Protein AF-A0A929STP9-F1 (afdb_monomer_lite)

Radius of gyration: 15.78 Å; chains: 1; bounding box: 43×30×39 Å

Foldseek 3Di:
DFDVVVVVVVVCCVPVVVDDDDDDDDDDDAPFPLADPQADEDEAKEFEPDQVQCVVPVDCPDRVSGMDGDDPVVSVVVLVVVCVVPVSRYHYDHAYTYPDPACPDPDSVVPVVPDDVVRVHGHD

Structure (mmCIF, N/CA/C/O backbone):
data_AF-A0A929STP9-F1
#
_entry.id   AF-A0A929STP9-F1
#
loop_
_atom_site.group_PDB
_atom_site.id
_atom_site.type_symbol
_atom_site.label_atom_id
_atom_site.label_alt_id
_atom_site.label_comp_id
_atom_site.label_asym_id
_atom_site.label_entity_id
_atom_site.label_seq_id
_atom_site.pdbx_PDB_ins_code
_atom_site.Cartn_x
_atom_site.Cartn_y
_atom_site.Cartn_z
_atom_site.occupancy
_atom_site.B_iso_or_equiv
_atom_site.auth_seq_id
_atom_site.auth_comp_id
_atom_site.auth_asym_id
_atom_site.auth_atom_id
_atom_site.pdbx_PDB_model_num
ATOM 1 N N . MET A 1 1 ? 6.722 -12.649 0.109 1.00 85.19 1 MET A N 1
ATOM 2 C CA . MET A 1 1 ? 5.377 -12.031 0.161 1.00 85.19 1 MET A CA 1
ATOM 3 C C . MET A 1 1 ? 5.529 -10.627 -0.370 1.00 85.19 1 MET A C 1
ATOM 5 O O . MET A 1 1 ? 6.454 -9.962 0.071 1.00 85.19 1 MET A O 1
ATOM 9 N N . GLY A 1 2 ? 4.709 -10.193 -1.318 1.00 92.62 2 GLY A N 1
ATOM 10 C CA . GLY A 1 2 ? 4.937 -8.897 -1.945 1.00 92.62 2 GLY A CA 1
ATOM 11 C C . GLY A 1 2 ? 4.148 -8.732 -3.226 1.00 92.62 2 GLY A C 1
ATOM 12 O O . GLY A 1 2 ? 3.226 -9.504 -3.505 1.00 92.62 2 GLY A O 1
ATOM 13 N N . ILE A 1 3 ? 4.549 -7.723 -3.986 1.00 96.38 3 ILE A N 1
ATOM 14 C CA . ILE A 1 3 ? 3.817 -7.213 -5.139 1.00 96.38 3 ILE A CA 1
ATOM 15 C C . ILE A 1 3 ? 3.554 -8.314 -6.183 1.00 96.38 3 ILE A C 1
ATOM 17 O O . ILE A 1 3 ? 2.389 -8.478 -6.540 1.00 96.38 3 ILE A O 1
ATOM 21 N N . PRO A 1 4 ? 4.530 -9.164 -6.581 1.00 95.06 4 PRO A N 1
ATOM 22 C CA . PRO A 1 4 ? 4.272 -10.192 -7.593 1.00 95.06 4 PRO A CA 1
ATOM 23 C C . PRO A 1 4 ? 3.222 -11.224 -7.169 1.00 95.06 4 PRO A C 1
ATOM 25 O O . PRO A 1 4 ? 2.379 -11.619 -7.966 1.00 95.06 4 PRO A O 1
ATOM 28 N N . SER A 1 5 ? 3.239 -11.638 -5.898 1.00 96.12 5 SER A N 1
ATOM 29 C CA . SER A 1 5 ? 2.271 -12.613 -5.389 1.00 96.12 5 SER A CA 1
ATOM 30 C C . SER A 1 5 ? 0.867 -12.025 -5.308 1.00 96.12 5 SER A C 1
ATOM 32 O O . SER A 1 5 ? -0.077 -12.703 -5.694 1.00 96.12 5 SER A O 1
ATOM 34 N N . MET A 1 6 ? 0.722 -10.783 -4.830 1.00 96.06 6 MET A N 1
ATOM 35 C CA . MET A 1 6 ? -0.582 -10.114 -4.832 1.00 96.06 6 MET A CA 1
ATOM 36 C C . MET A 1 6 ? -1.082 -9.893 -6.263 1.00 96.06 6 MET A C 1
ATOM 38 O O . MET A 1 6 ? -2.270 -10.056 -6.503 1.00 96.06 6 MET A O 1
ATOM 42 N N . GLY A 1 7 ? -0.181 -9.594 -7.204 1.00 95.56 7 GLY A N 1
ATOM 43 C CA . GLY A 1 7 ? -0.491 -9.421 -8.621 1.00 95.56 7 GLY A CA 1
ATOM 44 C C . GLY A 1 7 ? -1.219 -10.611 -9.243 1.00 95.56 7 GLY A C 1
ATOM 45 O O . GLY A 1 7 ? -2.229 -10.406 -9.910 1.00 95.56 7 GLY A O 1
ATOM 46 N N . ILE A 1 8 ? -0.754 -11.836 -8.963 1.00 96.25 8 ILE A N 1
ATOM 47 C CA . ILE A 1 8 ? -1.406 -13.080 -9.416 1.00 96.25 8 ILE A CA 1
ATOM 48 C C . ILE A 1 8 ? -2.848 -13.131 -8.903 1.00 96.25 8 ILE A C 1
ATOM 50 O O . ILE A 1 8 ? -3.785 -13.205 -9.692 1.00 96.25 8 ILE A O 1
ATOM 54 N N . TYR A 1 9 ? -3.032 -13.009 -7.584 1.00 97.12 9 TYR A N 1
ATOM 55 C CA . TYR A 1 9 ? -4.359 -13.117 -6.981 1.00 97.12 9 TYR A CA 1
ATOM 56 C C . TYR A 1 9 ? -5.300 -12.007 -7.440 1.00 97.12 9 TYR A C 1
ATOM 58 O O . TYR A 1 9 ? -6.455 -12.282 -7.728 1.00 97.12 9 TYR A O 1
ATOM 66 N N . SER A 1 10 ? -4.838 -10.755 -7.522 1.00 96.62 10 SER A N 1
ATOM 67 C CA . SER A 1 10 ? -5.698 -9.666 -7.990 1.00 96.62 10 SER A CA 1
ATOM 68 C C . SER A 1 10 ? -6.117 -9.855 -9.440 1.00 96.62 10 SER A C 1
ATOM 70 O O . SER A 1 10 ? -7.259 -9.558 -9.763 1.00 96.62 10 SER A O 1
ATOM 72 N N . TYR A 1 11 ? -5.215 -10.351 -10.294 1.00 95.88 11 TYR A N 1
ATOM 73 C CA . TYR A 1 11 ? -5.540 -10.622 -11.689 1.00 95.88 11 TYR A CA 1
ATOM 74 C C . TYR A 1 11 ? -6.646 -11.672 -11.777 1.00 95.88 11 TYR A C 1
ATOM 76 O O . TYR A 1 11 ? -7.710 -11.374 -12.304 1.00 95.88 11 TYR A O 1
ATOM 84 N N . GLU A 1 12 ? -6.444 -12.836 -11.156 1.00 98.00 12 GLU A N 1
ATOM 85 C CA . GLU A 1 12 ? -7.427 -13.922 -11.183 1.00 98.00 12 GLU A CA 1
ATOM 86 C C . GLU A 1 12 ? -8.766 -13.510 -10.556 1.00 98.00 12 GLU A C 1
ATOM 88 O O . GLU A 1 12 ? -9.817 -13.813 -11.108 1.00 98.00 12 GLU A O 1
ATOM 93 N N . LEU A 1 13 ? -8.757 -12.779 -9.433 1.00 98.50 13 LEU A N 1
ATOM 94 C CA . LEU A 1 13 ? -9.988 -12.295 -8.793 1.00 98.50 13 LEU A CA 1
ATOM 95 C C . LEU A 1 13 ? -10.804 -11.389 -9.724 1.00 98.50 13 LEU A C 1
ATOM 97 O O . LEU A 1 13 ? -12.025 -11.524 -9.771 1.00 98.50 13 LEU A O 1
ATOM 101 N N . TYR A 1 14 ? -10.144 -10.494 -10.463 1.00 97.62 14 TYR A N 1
ATOM 102 C CA . TYR A 1 14 ? -10.827 -9.599 -11.396 1.00 97.62 14 TYR A CA 1
ATOM 103 C C . TYR A 1 14 ? -11.246 -10.288 -12.703 1.00 97.62 14 TYR A C 1
ATOM 105 O O . TYR A 1 14 ? -12.272 -9.905 -13.256 1.00 97.62 14 TYR A O 1
ATOM 113 N N . THR A 1 15 ? -10.479 -11.254 -13.224 1.00 97.00 15 THR A N 1
ATOM 114 C CA . THR A 1 15 ? -10.740 -11.842 -14.554 1.00 97.00 15 THR A CA 1
ATOM 115 C C . THR A 1 15 ? -11.508 -13.158 -14.522 1.00 97.00 15 THR A C 1
ATOM 117 O O . THR A 1 15 ? -12.278 -13.418 -15.441 1.00 97.00 15 THR A O 1
ATOM 120 N N . GLU A 1 16 ? -11.315 -13.981 -13.490 1.00 98.19 16 GLU A N 1
ATOM 121 C CA . GLU A 1 16 ? -11.871 -15.342 -13.421 1.00 98.19 16 GLU A CA 1
ATOM 122 C C . GLU A 1 16 ? -13.034 -15.475 -12.429 1.00 98.19 16 GLU A C 1
ATOM 124 O O . GLU A 1 16 ? -13.810 -16.427 -12.515 1.00 98.19 16 GLU A O 1
ATOM 129 N N . TYR A 1 17 ? -13.145 -14.554 -11.466 1.00 98.00 17 TYR A N 1
ATOM 130 C CA . TYR A 1 17 ? -14.119 -14.640 -10.370 1.00 98.00 17 TYR A CA 1
ATOM 131 C C . TYR A 1 17 ? -15.069 -13.439 -10.279 1.00 98.00 17 TYR A C 1
ATOM 133 O O . TYR A 1 17 ? -15.829 -13.360 -9.314 1.00 98.00 17 TYR A O 1
ATOM 141 N N . ASP A 1 18 ? -15.027 -12.522 -11.252 1.00 96.88 18 ASP A N 1
ATOM 142 C CA . ASP A 1 18 ? -15.901 -11.342 -11.339 1.00 96.88 18 ASP A CA 1
ATOM 143 C C . ASP A 1 18 ? -15.955 -10.513 -10.036 1.00 96.88 18 ASP A C 1
ATOM 145 O O . ASP A 1 18 ? -17.008 -10.037 -9.610 1.00 96.88 18 ASP A O 1
ATOM 149 N N . VAL A 1 19 ? -14.817 -10.358 -9.350 1.00 98.12 19 VAL A N 1
ATOM 150 C CA . VAL A 1 19 ? -14.741 -9.529 -8.139 1.00 98.12 19 VAL A CA 1
ATOM 151 C C . VAL A 1 19 ? -14.743 -8.050 -8.510 1.00 98.12 19 VAL A C 1
ATOM 153 O O . VAL A 1 19 ? -13.871 -7.596 -9.237 1.00 98.12 19 VAL A O 1
ATOM 156 N N . ASP A 1 20 ? -15.644 -7.261 -7.923 1.00 97.00 20 ASP A N 1
ATOM 157 C CA . ASP A 1 20 ? -15.693 -5.812 -8.175 1.00 97.00 20 ASP A CA 1
ATOM 158 C C . ASP A 1 20 ? -14.703 -5.000 -7.320 1.00 97.00 20 ASP A C 1
ATOM 160 O O . ASP A 1 20 ? -14.168 -3.979 -7.754 1.00 97.00 20 ASP A O 1
ATOM 164 N N . ILE A 1 21 ? -14.491 -5.408 -6.063 1.00 97.62 21 ILE A N 1
ATOM 165 C CA . ILE A 1 21 ? -13.746 -4.626 -5.067 1.00 97.62 21 ILE A CA 1
ATOM 166 C C . ILE A 1 21 ? -12.799 -5.534 -4.282 1.00 97.62 21 ILE A C 1
ATOM 168 O O . ILE A 1 21 ? -13.225 -6.478 -3.619 1.00 97.62 21 ILE A O 1
ATOM 172 N N . ILE A 1 22 ? -11.510 -5.181 -4.271 1.00 97.69 22 ILE A N 1
ATOM 173 C CA . ILE A 1 22 ? -10.490 -5.821 -3.432 1.00 97.69 22 ILE A CA 1
ATOM 174 C C . ILE A 1 22 ? -10.047 -4.856 -2.329 1.00 97.69 22 ILE A C 1
ATOM 176 O O . ILE A 1 22 ? -9.543 -3.767 -2.602 1.00 97.69 22 ILE A O 1
ATOM 180 N N . ILE A 1 23 ? -10.172 -5.284 -1.069 1.00 97.44 23 ILE A N 1
ATOM 181 C CA . ILE A 1 23 ? -9.670 -4.552 0.103 1.00 97.44 23 ILE A CA 1
ATOM 182 C C . ILE A 1 23 ? -8.539 -5.358 0.745 1.00 97.44 23 ILE A C 1
ATOM 184 O O . ILE A 1 23 ? -8.744 -6.466 1.241 1.00 97.44 23 ILE A O 1
ATOM 188 N N . ARG A 1 24 ? -7.330 -4.786 0.781 1.00 96.62 24 ARG A N 1
ATOM 189 C CA . ARG A 1 24 ? -6.192 -5.383 1.488 1.00 96.62 24 ARG A CA 1
ATOM 190 C C . ARG A 1 24 ? -6.266 -5.059 2.980 1.00 96.62 24 ARG A C 1
ATOM 192 O O . ARG A 1 24 ? -6.034 -3.923 3.378 1.00 96.62 24 ARG A O 1
ATOM 199 N N . ILE A 1 25 ? -6.468 -6.085 3.803 1.00 96.56 25 ILE A N 1
ATOM 200 C CA . ILE A 1 25 ? -6.279 -6.010 5.256 1.00 96.56 25 ILE A CA 1
ATOM 201 C C . ILE A 1 25 ? -4.942 -6.663 5.603 1.00 96.56 25 ILE A C 1
ATOM 203 O O . ILE A 1 25 ? -4.716 -7.836 5.313 1.00 96.56 25 ILE A O 1
ATOM 207 N N . GLY A 1 26 ? -4.031 -5.901 6.200 1.00 95.38 26 GLY A N 1
ATOM 208 C CA . GLY A 1 26 ? -2.699 -6.392 6.536 1.00 95.38 26 GLY A CA 1
ATOM 209 C C . GLY A 1 26 ? -2.045 -5.605 7.661 1.00 95.38 26 GLY A C 1
ATOM 210 O O . GLY A 1 26 ? -2.575 -4.606 8.137 1.00 95.38 26 GLY A O 1
ATOM 211 N N . SER A 1 27 ? -0.877 -6.077 8.083 1.00 94.56 27 SER A N 1
ATOM 212 C CA . SER A 1 27 ? -0.007 -5.382 9.030 1.00 94.56 27 SER A CA 1
ATOM 213 C C . SER A 1 27 ? 1.056 -4.562 8.303 1.00 94.56 27 SER A C 1
ATOM 215 O O . SER A 1 27 ? 1.475 -4.921 7.200 1.00 94.56 27 SER A O 1
ATOM 217 N N . MET A 1 28 ? 1.560 -3.526 8.966 1.00 92.31 28 MET A N 1
ATOM 218 C CA . MET A 1 28 ? 2.723 -2.760 8.523 1.00 92.31 28 MET A CA 1
ATOM 219 C C . MET A 1 28 ? 3.600 -2.361 9.712 1.00 92.31 28 MET A C 1
ATOM 221 O O . MET A 1 28 ? 3.116 -2.280 10.843 1.00 92.31 28 MET A O 1
ATOM 225 N N . GLY A 1 29 ? 4.882 -2.125 9.439 1.00 89.31 29 GLY A N 1
ATOM 226 C CA . GLY A 1 29 ? 5.801 -1.471 10.367 1.00 89.31 29 GLY A CA 1
ATOM 227 C C . GLY A 1 29 ? 5.768 0.045 10.186 1.00 89.31 29 GLY A C 1
ATOM 228 O O . GLY A 1 29 ? 5.495 0.528 9.088 1.00 89.31 29 GLY A O 1
ATOM 229 N N . SER A 1 30 ? 6.017 0.780 11.266 1.00 88.56 30 SER A N 1
ATOM 230 C CA . SER A 1 30 ? 6.197 2.229 11.233 1.00 88.56 30 SER A CA 1
ATOM 231 C C . SER A 1 30 ? 7.208 2.661 12.290 1.00 88.56 30 SER A C 1
ATOM 233 O O . SER A 1 30 ? 7.140 2.210 13.433 1.00 88.56 30 SER A O 1
ATOM 235 N N . ASN A 1 31 ? 8.103 3.563 11.900 1.00 85.06 31 ASN A N 1
ATOM 236 C CA . ASN A 1 31 ? 8.971 4.357 12.767 1.00 85.06 31 ASN A CA 1
ATOM 237 C C . ASN A 1 31 ? 8.425 5.786 12.967 1.00 85.06 31 ASN A C 1
ATOM 239 O O . ASN A 1 31 ? 9.107 6.628 13.546 1.00 85.06 31 ASN A O 1
ATOM 243 N N . ASP A 1 32 ? 7.222 6.080 12.466 1.00 88.88 32 ASP A N 1
ATOM 244 C CA . ASP A 1 32 ? 6.538 7.353 12.681 1.00 88.88 32 ASP A CA 1
ATOM 245 C C . ASP A 1 32 ? 5.964 7.436 14.104 1.00 88.88 32 ASP A C 1
ATOM 247 O O . ASP A 1 32 ? 5.110 6.635 14.489 1.00 88.88 32 ASP A O 1
ATOM 251 N N . GLU A 1 33 ? 6.414 8.425 14.879 1.00 90.81 33 GLU A N 1
ATOM 252 C CA . GLU A 1 33 ? 6.017 8.625 16.281 1.00 90.81 33 GLU A CA 1
ATOM 253 C C . GLU A 1 33 ? 4.526 8.961 16.458 1.00 90.81 33 GLU A C 1
ATOM 255 O O . GLU A 1 33 ? 3.982 8.829 17.559 1.00 90.81 33 GLU A O 1
ATOM 260 N N . SER A 1 34 ? 3.838 9.386 15.392 1.00 90.12 34 SER A N 1
ATOM 261 C CA . SER A 1 34 ? 2.396 9.640 15.424 1.00 90.12 34 SER A CA 1
ATOM 262 C C . SER A 1 34 ? 1.556 8.358 15.418 1.00 90.12 34 SER A C 1
ATOM 264 O O . SER A 1 34 ? 0.370 8.412 15.764 1.00 90.12 34 SER A O 1
ATOM 266 N N . LEU A 1 35 ? 2.158 7.212 15.072 1.00 93.62 35 LEU A N 1
ATOM 267 C CA . LEU A 1 35 ? 1.504 5.907 15.027 1.00 93.62 35 LEU A CA 1
ATOM 268 C C . LEU A 1 35 ? 1.824 5.067 16.263 1.00 93.62 35 LEU A C 1
ATOM 270 O O . LEU A 1 35 ? 2.962 4.965 16.718 1.00 93.62 35 LEU A O 1
ATOM 274 N N . ARG A 1 36 ? 0.796 4.411 16.803 1.00 94.00 36 ARG A N 1
ATOM 275 C CA . ARG A 1 36 ? 0.903 3.501 17.946 1.00 94.00 36 ARG A CA 1
ATOM 276 C C . ARG A 1 36 ? 0.599 2.070 17.530 1.00 94.00 36 ARG A C 1
ATOM 278 O O . ARG A 1 36 ? -0.097 1.799 16.553 1.00 94.00 36 ARG A O 1
ATOM 285 N N . LEU A 1 37 ? 1.092 1.117 18.319 1.00 93.69 37 LEU A N 1
ATOM 286 C CA . LEU A 1 37 ? 0.782 -0.293 18.107 1.00 93.69 37 LEU A CA 1
ATOM 287 C C . LEU A 1 37 ? -0.742 -0.510 18.135 1.00 93.69 37 LEU A C 1
ATOM 289 O O . LEU A 1 37 ? -1.409 -0.125 19.096 1.00 93.69 37 LEU A O 1
ATOM 293 N N . ARG A 1 38 ? -1.262 -1.207 17.116 1.00 93.00 38 ARG A N 1
ATOM 294 C CA . ARG A 1 38 ? -2.700 -1.460 16.882 1.00 93.00 38 ARG A CA 1
ATOM 295 C C . ARG A 1 38 ? -3.517 -0.238 16.446 1.00 93.00 38 ARG A C 1
ATOM 297 O O . ARG A 1 38 ? -4.749 -0.314 16.506 1.00 93.00 38 ARG A O 1
ATOM 304 N N . ASP A 1 39 ? -2.871 0.843 16.021 1.00 95.00 39 ASP A N 1
ATOM 305 C CA . ASP A 1 39 ? -3.543 1.831 15.182 1.00 95.00 39 ASP A CA 1
ATOM 306 C C . ASP A 1 39 ? -3.898 1.203 13.830 1.00 95.00 39 ASP A C 1
ATOM 308 O O . ASP A 1 39 ? -3.256 0.257 13.363 1.00 95.00 39 ASP A O 1
ATOM 312 N N . ILE A 1 4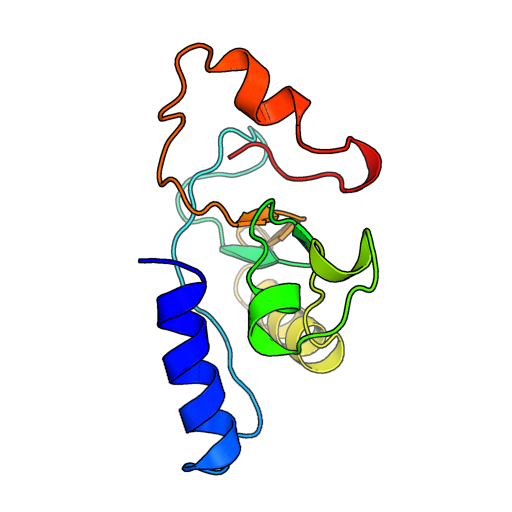0 ? -4.962 1.719 13.226 1.00 95.19 40 ILE A N 1
ATOM 313 C CA . ILE A 1 40 ? -5.432 1.327 11.904 1.00 95.19 40 ILE A CA 1
ATOM 314 C C . ILE A 1 40 ? -5.071 2.466 10.965 1.00 95.19 40 ILE A C 1
ATOM 316 O O . ILE A 1 40 ? -5.592 3.574 11.095 1.00 95.19 40 ILE A O 1
ATOM 320 N N . LEU A 1 41 ? -4.176 2.188 10.022 1.00 95.44 41 LEU A N 1
ATOM 321 C CA . LEU A 1 41 ? -3.824 3.137 8.981 1.00 95.44 41 LEU A CA 1
ATOM 322 C C . LEU A 1 41 ? -4.658 2.858 7.731 1.00 95.44 41 LEU A C 1
ATOM 324 O O . LEU A 1 41 ? -4.522 1.806 7.108 1.00 95.44 41 LEU A O 1
ATOM 328 N N . LEU A 1 42 ? -5.489 3.823 7.352 1.00 96.06 42 LEU A N 1
ATOM 329 C CA . LEU A 1 42 ? -6.091 3.880 6.032 1.00 96.06 42 LEU A CA 1
ATOM 330 C C . LEU A 1 42 ? -5.107 4.565 5.079 1.00 96.06 42 LEU A C 1
ATOM 332 O O . LEU A 1 42 ? -4.737 5.723 5.266 1.00 96.06 42 LEU A O 1
ATOM 336 N N . VAL A 1 43 ? -4.658 3.826 4.074 1.00 95.62 43 VAL A N 1
ATOM 337 C CA . VAL A 1 43 ? -3.649 4.303 3.128 1.00 95.62 43 VAL A CA 1
ATOM 338 C C . VAL A 1 43 ? -4.298 5.195 2.075 1.00 95.62 43 VAL A C 1
ATOM 340 O O . VAL A 1 43 ? -5.297 4.792 1.486 1.00 95.62 43 VAL A O 1
ATOM 343 N N . ASP A 1 44 ? -3.717 6.368 1.816 1.00 94.00 44 ASP A N 1
ATOM 344 C CA . ASP A 1 44 ? -4.207 7.315 0.796 1.00 94.00 44 ASP A CA 1
ATOM 345 C C . ASP A 1 44 ? -3.380 7.273 -0.499 1.00 94.00 44 ASP A C 1
ATOM 347 O O . ASP A 1 44 ? -3.885 7.489 -1.597 1.00 94.00 44 ASP A O 1
ATOM 351 N N . THR A 1 45 ? -2.090 6.952 -0.405 1.00 94.38 45 THR A N 1
ATOM 352 C CA . THR A 1 45 ? -1.208 6.751 -1.562 1.00 94.38 45 THR A CA 1
ATOM 353 C C . THR A 1 45 ? -0.123 5.739 -1.220 1.00 94.38 45 THR A C 1
ATOM 355 O O . THR A 1 45 ? 0.361 5.682 -0.084 1.00 94.38 45 THR A O 1
ATOM 358 N N . VAL A 1 46 ? 0.275 4.943 -2.210 1.00 94.50 46 VAL A N 1
ATOM 359 C CA . VAL A 1 46 ? 1.389 4.001 -2.097 1.00 94.50 46 VAL A CA 1
ATOM 360 C C . VAL A 1 46 ? 2.476 4.362 -3.095 1.00 94.50 46 VAL A C 1
ATOM 362 O O . VAL A 1 46 ? 2.193 4.495 -4.280 1.00 94.50 46 VAL A O 1
ATOM 365 N N . TYR A 1 47 ? 3.718 4.446 -2.624 1.00 93.06 47 TYR A N 1
ATOM 366 C CA . TYR A 1 47 ? 4.914 4.493 -3.467 1.00 93.06 47 TYR A CA 1
ATOM 367 C C . TYR A 1 47 ? 5.604 3.124 -3.515 1.00 93.06 47 TYR A C 1
ATOM 369 O O . TYR A 1 47 ? 5.592 2.373 -2.540 1.00 93.06 47 TYR A O 1
ATOM 377 N N . THR A 1 48 ? 6.255 2.783 -4.619 1.00 92.50 48 THR A N 1
ATOM 378 C CA . THR A 1 48 ? 7.133 1.614 -4.697 1.00 92.50 48 THR A CA 1
ATOM 379 C C . THR A 1 48 ? 8.327 1.887 -5.598 1.00 92.50 48 THR A C 1
ATOM 381 O O . THR A 1 48 ? 8.233 2.655 -6.542 1.00 92.50 48 THR A O 1
ATOM 384 N N . GLU A 1 49 ? 9.452 1.226 -5.336 1.00 90.25 49 GLU A N 1
ATOM 385 C CA . GLU A 1 49 ? 10.590 1.175 -6.267 1.00 90.25 49 GLU A CA 1
ATOM 386 C C . GLU A 1 49 ? 10.464 -0.004 -7.256 1.00 90.25 49 GLU A C 1
ATOM 388 O O . GLU A 1 49 ? 11.313 -0.201 -8.126 1.00 90.25 49 GLU A O 1
ATOM 393 N N . SER A 1 50 ? 9.422 -0.830 -7.108 1.00 93.69 50 SER A N 1
ATOM 394 C CA . SER A 1 50 ? 9.201 -2.001 -7.950 1.00 93.69 50 SER A CA 1
ATOM 395 C C . SER A 1 50 ? 8.834 -1.603 -9.374 1.00 93.69 50 SER A C 1
ATOM 397 O O . SER A 1 50 ? 7.995 -0.738 -9.608 1.00 93.69 50 SER A O 1
ATOM 399 N N . ARG A 1 51 ? 9.395 -2.323 -10.348 1.00 94.94 51 ARG A N 1
ATOM 400 C CA . ARG A 1 51 ? 9.005 -2.223 -11.763 1.00 94.94 51 ARG A CA 1
ATOM 401 C C . ARG A 1 51 ? 7.772 -3.057 -12.108 1.00 94.94 51 ARG A C 1
ATOM 403 O O . ARG A 1 51 ? 7.489 -3.267 -13.282 1.00 94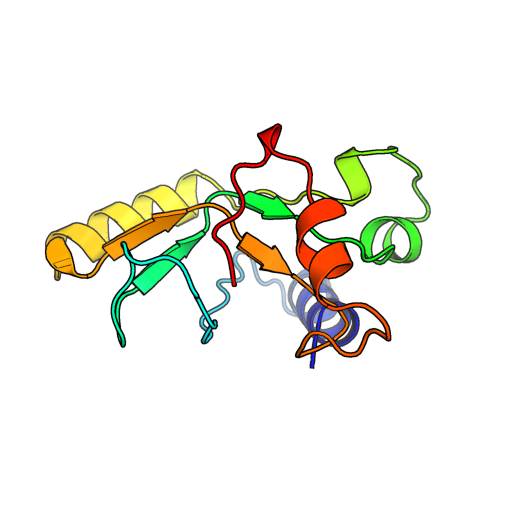.94 51 ARG A O 1
ATOM 410 N N . PHE A 1 52 ? 7.043 -3.544 -11.105 1.00 95.56 52 PHE A N 1
ATOM 411 C CA . PHE A 1 52 ? 5.901 -4.427 -11.307 1.00 95.56 52 PHE A CA 1
ATOM 412 C C . PHE A 1 52 ? 4.859 -3.859 -12.277 1.00 95.56 52 PHE A C 1
ATOM 414 O O . PHE A 1 52 ? 4.458 -4.578 -13.182 1.00 95.56 52 PHE A O 1
ATOM 421 N N . ALA A 1 53 ? 4.470 -2.584 -12.144 1.00 94.75 53 ALA A N 1
ATOM 422 C CA . ALA A 1 53 ? 3.474 -1.978 -13.031 1.00 94.75 53 ALA A CA 1
ATOM 423 C C . ALA A 1 53 ? 3.914 -2.028 -14.503 1.00 94.75 53 ALA A C 1
ATOM 425 O O . ALA A 1 53 ? 3.162 -2.505 -15.344 1.00 94.75 53 ALA A O 1
ATOM 426 N N . LEU A 1 54 ? 5.159 -1.624 -14.790 1.00 96.31 54 LEU A N 1
ATOM 427 C CA . LEU A 1 54 ? 5.748 -1.713 -16.132 1.00 96.31 54 LEU A CA 1
ATOM 428 C C . LEU A 1 54 ? 5.790 -3.162 -16.634 1.00 96.31 54 LEU A C 1
ATOM 430 O O . LEU A 1 54 ? 5.430 -3.432 -17.773 1.00 96.31 54 LEU A O 1
ATOM 434 N N . ASN A 1 55 ? 6.221 -4.100 -15.790 1.00 95.25 55 ASN A N 1
ATOM 435 C CA . ASN A 1 55 ? 6.328 -5.508 -16.171 1.00 95.25 55 ASN A CA 1
ATOM 436 C C . ASN A 1 55 ? 4.958 -6.148 -16.444 1.00 95.25 55 ASN A C 1
ATOM 438 O O . ASN A 1 55 ? 4.867 -7.036 -17.285 1.00 95.25 55 ASN A O 1
ATOM 442 N N . LEU A 1 56 ? 3.916 -5.727 -15.720 1.00 93.25 56 LEU A N 1
ATOM 443 C CA . LEU A 1 56 ? 2.560 -6.248 -15.861 1.00 93.25 56 LEU A CA 1
ATOM 444 C C . LEU A 1 56 ? 1.863 -5.694 -17.108 1.00 93.25 56 LEU A C 1
ATOM 446 O O . LEU A 1 56 ? 1.209 -6.451 -17.818 1.00 93.25 56 LEU A O 1
ATOM 450 N N . THR A 1 57 ? 1.973 -4.386 -17.362 1.00 93.12 57 THR A N 1
ATOM 451 C CA . THR A 1 57 ? 1.229 -3.721 -18.447 1.00 93.12 57 THR A CA 1
ATOM 452 C C . THR A 1 57 ? 2.024 -3.599 -19.744 1.00 93.12 57 THR A C 1
ATOM 454 O O . THR A 1 57 ? 1.433 -3.433 -20.805 1.00 93.12 57 THR A O 1
ATOM 457 N N . GLY A 1 58 ? 3.358 -3.650 -19.678 1.00 96.19 58 GLY A N 1
ATOM 458 C CA . GLY A 1 58 ? 4.243 -3.318 -20.796 1.00 96.19 58 GLY A CA 1
ATOM 459 C C . GLY A 1 58 ? 4.314 -1.817 -21.112 1.00 96.19 58 GLY A C 1
ATOM 460 O O . GLY A 1 58 ? 4.938 -1.438 -22.100 1.00 96.19 58 GLY A O 1
ATOM 461 N N . GLU A 1 59 ? 3.695 -0.960 -20.293 1.00 96.38 59 GLU A N 1
ATOM 462 C CA . GLU A 1 59 ? 3.591 0.482 -20.533 1.00 96.38 59 GLU A CA 1
ATOM 463 C C . GLU A 1 59 ? 4.557 1.267 -19.637 1.00 96.38 59 GLU A C 1
ATOM 465 O O . GLU A 1 59 ? 4.440 1.248 -18.406 1.00 96.38 59 GLU A O 1
ATOM 470 N N . ASP A 1 60 ? 5.489 1.996 -20.256 1.00 95.62 60 ASP A N 1
ATOM 471 C CA . ASP A 1 60 ? 6.351 2.960 -19.567 1.00 95.62 60 ASP A CA 1
ATOM 472 C C . ASP A 1 60 ? 5.652 4.324 -19.485 1.00 95.62 60 ASP A C 1
ATOM 474 O O . ASP A 1 60 ? 5.553 5.058 -20.469 1.00 95.62 60 ASP A O 1
ATOM 478 N N . LYS A 1 61 ? 5.139 4.638 -18.296 1.00 94.62 61 LYS A N 1
ATOM 479 C CA . LYS A 1 61 ? 4.503 5.909 -17.918 1.00 94.62 61 LYS A CA 1
ATOM 480 C C . LYS A 1 61 ? 5.412 6.736 -17.002 1.00 94.62 61 LYS A C 1
ATOM 482 O O . LYS A 1 61 ? 4.950 7.653 -16.323 1.00 94.62 61 LYS A O 1
ATOM 487 N N . GLY A 1 62 ? 6.709 6.424 -16.953 1.00 93.31 62 GLY A N 1
ATOM 488 C CA . GLY A 1 62 ? 7.668 7.124 -16.108 1.00 93.31 62 GLY A CA 1
ATOM 489 C C . GLY A 1 62 ? 7.318 7.023 -14.623 1.00 93.31 62 GLY A C 1
ATOM 490 O O . GLY A 1 62 ? 7.229 5.933 -14.058 1.00 93.31 62 GLY A O 1
ATOM 491 N N . GLU A 1 63 ? 7.154 8.169 -13.962 1.00 89.44 63 GLU A N 1
ATOM 492 C CA . GLU A 1 63 ? 6.933 8.223 -12.512 1.00 89.44 63 GLU A CA 1
ATOM 493 C C . GLU A 1 63 ? 5.597 7.614 -12.072 1.00 89.44 63 GLU A C 1
ATOM 495 O O . GLU A 1 63 ? 5.495 7.097 -10.958 1.00 89.44 63 GLU A O 1
ATOM 500 N N . GLU A 1 64 ? 4.600 7.602 -12.958 1.00 91.06 64 GLU A N 1
ATOM 501 C CA . GLU A 1 64 ? 3.280 7.032 -12.678 1.00 91.06 64 GLU A CA 1
ATOM 502 C C . GLU A 1 64 ? 3.338 5.520 -12.413 1.00 91.06 64 GLU A C 1
ATOM 504 O O . GLU A 1 64 ? 2.513 4.997 -11.671 1.00 91.06 64 GLU A O 1
ATOM 509 N N . ASN A 1 65 ? 4.339 4.801 -12.939 1.00 94.12 65 ASN A N 1
ATOM 510 C CA . ASN A 1 65 ? 4.507 3.369 -12.662 1.00 94.12 65 ASN A CA 1
ATOM 511 C C . ASN A 1 65 ? 4.883 3.067 -11.202 1.00 94.12 65 ASN A C 1
ATOM 513 O O . ASN A 1 65 ? 4.792 1.911 -10.784 1.00 94.12 65 ASN A O 1
ATOM 517 N N . PHE A 1 66 ? 5.333 4.065 -10.441 1.00 93.12 66 PHE A N 1
ATOM 518 C CA . PHE A 1 66 ? 5.846 3.893 -9.080 1.00 93.12 66 PHE A CA 1
ATOM 519 C C . PHE A 1 66 ? 4.854 4.330 -8.002 1.00 93.12 66 PHE A C 1
ATOM 521 O O . PHE A 1 66 ? 5.165 4.232 -6.813 1.00 93.12 66 PHE A O 1
ATOM 528 N N . VAL A 1 67 ? 3.670 4.809 -8.393 1.00 93.19 67 VAL A N 1
ATOM 529 C CA . VAL A 1 67 ? 2.665 5.327 -7.465 1.00 93.19 67 VAL A CA 1
ATOM 530 C C . VAL A 1 67 ? 1.296 4.744 -7.768 1.00 93.19 67 VAL A C 1
ATOM 532 O O . VAL A 1 67 ? 0.873 4.663 -8.916 1.00 93.19 67 VAL A O 1
ATOM 535 N N . ALA A 1 68 ? 0.588 4.346 -6.716 1.00 94.19 68 ALA A N 1
ATOM 536 C CA . ALA A 1 68 ? -0.769 3.833 -6.806 1.00 94.19 68 ALA A CA 1
ATOM 537 C C . ALA A 1 68 ? -1.694 4.545 -5.815 1.00 94.19 68 ALA A C 1
ATOM 539 O O . ALA A 1 68 ? -1.309 4.850 -4.682 1.00 94.19 68 ALA A O 1
ATOM 540 N N . TYR A 1 69 ? -2.939 4.751 -6.245 1.00 95.31 69 TYR A N 1
ATOM 541 C CA . TYR A 1 69 ? -3.994 5.388 -5.463 1.00 95.31 69 TYR A CA 1
ATOM 542 C C . TYR A 1 69 ? -5.161 4.417 -5.261 1.00 95.31 69 TYR A C 1
ATOM 544 O O . TYR A 1 69 ? -5.546 3.725 -6.208 1.00 95.31 69 TYR A O 1
ATOM 552 N N . PRO A 1 70 ? -5.748 4.354 -4.057 1.00 96.50 70 PRO A N 1
ATOM 553 C CA . PRO A 1 70 ? -6.949 3.572 -3.820 1.00 96.50 70 PRO A CA 1
ATOM 554 C C . PRO A 1 70 ? -8.191 4.279 -4.387 1.00 96.50 70 PRO A C 1
ATOM 556 O O . PRO A 1 70 ? -8.192 5.482 -4.660 1.00 96.50 70 PRO A O 1
ATOM 559 N N . SER A 1 71 ? -9.292 3.537 -4.513 1.00 97.00 71 SER A N 1
ATOM 560 C CA . SER A 1 71 ? -10.586 4.121 -4.873 1.00 97.00 71 SER A CA 1
ATOM 561 C C . SER A 1 71 ? -11.105 5.038 -3.760 1.00 97.00 71 SER A C 1
ATOM 563 O O . SER A 1 71 ? -11.357 4.577 -2.646 1.00 97.00 71 SER A O 1
ATOM 565 N N . LYS A 1 72 ? -11.313 6.325 -4.074 1.00 95.81 72 LYS A N 1
ATOM 566 C CA . LYS A 1 72 ? -11.776 7.342 -3.109 1.00 95.81 72 LYS A CA 1
ATOM 567 C C . LYS A 1 72 ? -13.168 7.064 -2.544 1.00 95.81 72 LYS A C 1
ATOM 569 O O . LYS A 1 72 ? -13.437 7.435 -1.406 1.00 95.81 72 LYS A O 1
ATOM 574 N N . SER A 1 73 ? -14.053 6.444 -3.326 1.00 96.81 73 SER A N 1
ATOM 575 C CA . SER A 1 73 ? -15.392 6.075 -2.852 1.00 96.81 73 SER A CA 1
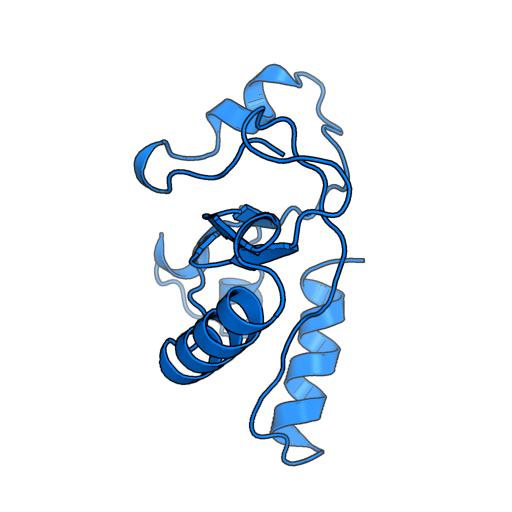ATOM 576 C C . SER A 1 73 ? -15.297 5.011 -1.760 1.00 96.81 73 SER A C 1
ATOM 578 O O . SER A 1 73 ? -15.802 5.211 -0.660 1.00 96.81 73 SER A O 1
ATOM 580 N N . VAL A 1 74 ? -14.542 3.941 -2.021 1.00 97.00 74 VAL A N 1
ATOM 581 C CA . VAL A 1 74 ? -14.333 2.842 -1.068 1.00 97.00 74 VAL A CA 1
ATOM 582 C C . VAL A 1 74 ? -13.597 3.324 0.185 1.00 97.00 74 VAL A C 1
ATOM 584 O O . VAL A 1 74 ? -14.012 3.021 1.303 1.00 97.00 74 VAL A O 1
ATOM 587 N N . THR A 1 75 ? -12.519 4.102 0.041 1.00 96.00 75 THR A N 1
ATOM 588 C CA . THR A 1 75 ? -11.782 4.608 1.211 1.00 96.00 75 THR A CA 1
ATOM 589 C C . THR A 1 75 ? -12.589 5.619 2.018 1.00 96.00 75 THR A C 1
ATOM 591 O O . THR A 1 75 ? -12.488 5.614 3.243 1.00 96.00 75 THR A O 1
ATOM 594 N N . GLY A 1 76 ? -13.429 6.433 1.373 1.00 95.44 76 GLY A N 1
ATOM 595 C CA . GLY A 1 76 ? -14.347 7.347 2.052 1.00 95.44 76 GLY A CA 1
ATOM 596 C C . GLY A 1 76 ? -15.339 6.616 2.959 1.00 95.44 76 GLY A C 1
ATOM 597 O O . GLY A 1 76 ? -15.503 6.995 4.120 1.00 95.44 76 GLY A O 1
ATOM 598 N N . GLU A 1 77 ? -15.937 5.528 2.470 1.00 96.44 77 GLU A N 1
ATOM 599 C CA . GLU A 1 77 ? -16.839 4.685 3.266 1.00 96.44 77 GLU A CA 1
ATOM 600 C C . GLU A 1 77 ? -16.111 4.022 4.443 1.00 96.44 77 GLU A C 1
ATOM 602 O O . GLU A 1 77 ? -16.582 4.089 5.582 1.00 96.44 77 GLU A O 1
ATOM 607 N N . ILE A 1 78 ? -14.928 3.440 4.205 1.00 96.12 78 ILE A N 1
ATOM 608 C CA . ILE A 1 78 ? -14.114 2.817 5.262 1.00 96.12 78 ILE A CA 1
ATOM 609 C C . ILE A 1 78 ? -13.739 3.842 6.334 1.00 96.12 78 ILE A C 1
ATOM 611 O O . ILE A 1 78 ? -13.825 3.543 7.526 1.00 96.12 78 ILE A O 1
ATOM 615 N N . LEU A 1 79 ? -13.338 5.050 5.929 1.00 94.44 79 LEU A N 1
ATOM 616 C CA . LEU A 1 79 ? -12.985 6.118 6.856 1.00 94.44 79 LEU A CA 1
ATOM 617 C C . LEU A 1 79 ? -14.185 6.512 7.717 1.00 94.44 79 LEU A C 1
ATOM 619 O O . LEU A 1 79 ? -14.062 6.572 8.938 1.00 94.44 79 LEU A O 1
ATOM 623 N N . GLN A 1 80 ? -15.349 6.736 7.102 1.00 95.00 80 GLN A N 1
ATOM 624 C CA . GLN A 1 80 ? -16.564 7.109 7.824 1.00 95.00 80 GLN A CA 1
ATOM 625 C C . GLN A 1 80 ? -16.930 6.064 8.886 1.00 95.00 80 GLN A C 1
ATOM 627 O O . GLN A 1 80 ? -17.168 6.416 10.043 1.00 95.00 80 GLN A O 1
ATOM 632 N N . GLN A 1 81 ? -16.936 4.781 8.511 1.00 95.00 81 GLN A N 1
ATOM 633 C CA . GLN A 1 81 ? -17.245 3.690 9.439 1.00 95.00 81 GLN A CA 1
ATOM 634 C C . GLN A 1 81 ? -16.173 3.556 10.528 1.00 95.00 81 GLN A C 1
ATOM 636 O O . GLN A 1 81 ? -16.489 3.422 11.711 1.00 95.00 81 GLN A O 1
ATOM 641 N N . GLY A 1 82 ? -14.898 3.654 10.152 1.00 93.25 82 GLY A N 1
ATOM 642 C CA . GLY A 1 82 ? -13.772 3.550 11.073 1.00 93.25 82 GLY A CA 1
ATOM 643 C C . GLY A 1 82 ? -13.766 4.632 12.149 1.00 93.25 82 GLY A C 1
ATOM 644 O O . GLY A 1 82 ? -13.590 4.330 13.334 1.00 93.25 82 GLY A O 1
ATOM 645 N N . LEU A 1 83 ? -14.023 5.883 11.760 1.00 93.75 83 LEU A N 1
ATOM 646 C CA . LEU A 1 83 ? -14.115 7.007 12.692 1.00 93.75 83 LEU A CA 1
ATOM 647 C C . LEU A 1 83 ? -15.314 6.862 13.638 1.00 93.75 83 LEU A C 1
ATOM 649 O O . LEU A 1 83 ? -15.167 7.094 14.838 1.00 93.75 83 LEU A O 1
ATOM 653 N N . ALA A 1 84 ? -16.466 6.411 13.127 1.00 94.69 84 ALA A N 1
ATOM 654 C CA . ALA A 1 84 ? -17.653 6.155 13.945 1.00 94.69 84 ALA A CA 1
ATOM 655 C C . ALA A 1 84 ? -17.425 5.045 14.989 1.00 94.69 84 ALA A C 1
ATOM 657 O O . ALA A 1 84 ? -17.966 5.112 16.092 1.00 94.69 84 ALA A O 1
ATOM 658 N N . MET A 1 85 ? -16.607 4.037 14.666 1.00 92.44 85 MET A N 1
ATOM 659 C CA . MET A 1 85 ? -16.267 2.951 15.589 1.00 92.44 85 MET A CA 1
ATOM 660 C C . MET A 1 85 ? -15.211 3.359 16.621 1.00 92.44 85 MET A C 1
ATOM 662 O O . MET A 1 85 ? -15.353 3.056 17.808 1.00 92.44 85 MET A O 1
ATOM 666 N N . ASN A 1 86 ? -14.106 3.969 16.177 1.00 90.12 86 ASN A N 1
ATOM 667 C CA . ASN A 1 86 ? -13.009 4.384 17.050 1.00 90.12 86 ASN A CA 1
ATOM 668 C C . ASN A 1 86 ? -12.085 5.409 16.374 1.00 90.12 86 ASN A C 1
ATOM 670 O O . ASN A 1 86 ? -10.970 5.086 15.951 1.00 90.12 86 ASN A O 1
ATOM 674 N N . GLU A 1 87 ? -12.526 6.665 16.353 1.00 90.88 87 GLU A N 1
ATOM 675 C CA . GLU A 1 87 ? -11.792 7.814 15.809 1.00 90.88 87 GLU A CA 1
ATOM 676 C C . GLU A 1 87 ? -10.314 7.867 16.223 1.00 90.88 87 GLU A C 1
ATOM 678 O O . GLU A 1 87 ? -9.438 8.138 15.406 1.00 90.88 87 GLU A O 1
ATOM 683 N N . LYS A 1 88 ? -9.993 7.555 17.485 1.00 90.94 88 LYS A N 1
ATOM 684 C CA . LYS A 1 88 ? -8.621 7.693 18.000 1.00 90.94 88 LYS A CA 1
ATOM 685 C C . LYS A 1 88 ? -7.628 6.743 17.334 1.00 90.94 88 LYS A C 1
ATOM 687 O O . LYS A 1 88 ? -6.448 7.087 17.254 1.00 90.94 88 LYS A O 1
ATOM 692 N N . LYS A 1 89 ? -8.097 5.569 16.898 1.00 91.50 89 LYS A N 1
ATOM 693 C CA . LYS A 1 89 ? -7.265 4.521 16.293 1.00 91.50 89 LYS A CA 1
ATOM 694 C C . LYS A 1 89 ? -7.139 4.638 14.782 1.00 91.50 89 LYS A C 1
ATOM 696 O O . LYS A 1 89 ? -6.202 4.068 14.235 1.00 91.50 89 LYS A O 1
ATOM 701 N N . PHE A 1 90 ? -8.065 5.324 14.118 1.00 93.12 90 PHE A N 1
ATOM 702 C CA . PHE A 1 90 ? -8.022 5.495 12.672 1.00 93.12 90 PHE A CA 1
ATOM 703 C C . PHE A 1 90 ? -7.105 6.659 12.304 1.00 93.12 90 PHE A C 1
ATOM 705 O O . PHE A 1 90 ? -7.273 7.788 12.765 1.00 93.12 90 PHE A O 1
ATOM 712 N N . LYS A 1 91 ? -6.104 6.362 11.480 1.00 92.44 91 LYS A N 1
ATOM 713 C CA . LYS A 1 91 ? -5.127 7.313 10.950 1.00 92.44 91 LYS A CA 1
ATOM 714 C C . LYS A 1 91 ? -5.132 7.224 9.434 1.00 92.44 91 LYS A C 1
ATOM 716 O O . LYS A 1 91 ? -5.481 6.187 8.876 1.00 92.44 91 LYS A O 1
ATOM 721 N N . MET A 1 92 ? -4.712 8.296 8.779 1.00 92.81 92 MET A N 1
ATOM 722 C CA . MET A 1 92 ? -4.473 8.308 7.341 1.00 92.81 92 MET A CA 1
ATOM 723 C C . MET A 1 92 ? -3.016 8.622 7.055 1.00 92.81 92 MET A C 1
ATOM 725 O O . MET A 1 92 ? -2.394 9.393 7.785 1.00 92.81 92 MET A O 1
ATOM 729 N N . GLY A 1 93 ? -2.485 8.050 5.981 1.00 94.19 93 GLY A N 1
ATOM 730 C CA . GLY A 1 93 ? -1.140 8.377 5.539 1.00 94.19 93 GLY A CA 1
ATOM 731 C C . GLY A 1 93 ? -0.723 7.646 4.277 1.00 94.19 93 GLY A C 1
ATOM 732 O O . GLY A 1 93 ? -1.389 6.718 3.814 1.00 94.19 93 GLY A O 1
ATOM 733 N N . ASN A 1 94 ? 0.410 8.081 3.740 1.00 94.31 94 ASN A N 1
ATOM 734 C CA . ASN A 1 94 ? 1.015 7.478 2.564 1.00 94.31 94 ASN A CA 1
ATOM 735 C C . ASN A 1 94 ? 2.074 6.478 3.008 1.00 94.31 94 ASN A C 1
ATOM 737 O O . ASN A 1 94 ? 2.795 6.722 3.975 1.00 94.31 94 ASN A O 1
ATOM 741 N N . ILE A 1 95 ? 2.186 5.356 2.309 1.00 94.06 95 ILE A N 1
ATOM 742 C CA . ILE A 1 95 ? 3.147 4.301 2.652 1.00 94.06 95 ILE A CA 1
ATOM 743 C C . ILE A 1 95 ? 4.003 3.949 1.445 1.00 94.06 95 ILE A C 1
ATOM 745 O O . ILE A 1 95 ? 3.626 4.224 0.307 1.00 94.06 95 ILE A O 1
ATOM 749 N N . ALA A 1 96 ? 5.136 3.291 1.677 1.00 91.94 96 ALA A N 1
ATOM 750 C CA . ALA A 1 96 ? 5.823 2.597 0.599 1.00 91.94 96 ALA A CA 1
ATOM 751 C C . ALA A 1 96 ? 5.519 1.094 0.638 1.00 91.94 96 ALA A C 1
ATOM 753 O O . ALA A 1 96 ? 5.235 0.515 1.684 1.00 91.94 96 ALA A O 1
ATOM 754 N N . THR A 1 97 ? 5.582 0.450 -0.519 1.00 92.69 97 THR A N 1
ATOM 755 C CA . THR A 1 97 ? 5.600 -1.007 -0.639 1.00 92.69 97 THR A CA 1
ATOM 756 C C . THR A 1 97 ? 6.952 -1.418 -1.197 1.00 92.69 97 THR A C 1
ATOM 758 O O . THR A 1 97 ? 7.352 -0.972 -2.273 1.00 92.69 97 THR A O 1
ATOM 761 N N . SER A 1 98 ? 7.661 -2.261 -0.451 1.00 89.75 98 SER A N 1
ATOM 762 C CA . SER A 1 98 ? 9.023 -2.695 -0.762 1.00 89.75 98 SER A CA 1
ATOM 763 C C . SER A 1 98 ? 9.054 -4.163 -1.186 1.00 89.75 98 SER A C 1
ATOM 765 O O . SER A 1 98 ? 8.293 -4.985 -0.674 1.00 89.75 98 SER A O 1
ATOM 767 N N . GLU A 1 99 ? 9.972 -4.494 -2.095 1.00 90.44 99 GLU A N 1
ATOM 768 C CA . GLU A 1 99 ? 10.320 -5.879 -2.451 1.00 90.44 99 GLU A CA 1
ATOM 769 C C . GLU A 1 99 ? 11.155 -6.556 -1.346 1.00 90.44 99 GLU A C 1
ATOM 771 O O . GLU A 1 99 ? 11.075 -7.766 -1.135 1.00 90.44 99 GLU A O 1
ATOM 776 N N . CYS A 1 100 ? 11.942 -5.768 -0.606 1.00 88.38 100 CYS A N 1
ATOM 777 C CA . CYS A 1 100 ? 12.735 -6.226 0.532 1.00 88.38 100 CYS A CA 1
ATOM 778 C C . CYS A 1 100 ? 11.987 -5.950 1.840 1.00 88.38 100 CYS A C 1
ATOM 780 O O . CYS A 1 100 ? 11.567 -4.819 2.081 1.00 88.38 100 CYS A O 1
ATOM 782 N N . PHE A 1 101 ? 11.852 -6.968 2.695 1.00 86.94 101 PHE A N 1
ATOM 783 C CA . PHE A 1 101 ? 11.122 -6.857 3.965 1.00 86.94 101 PHE A CA 1
ATOM 784 C C . PHE A 1 101 ? 11.739 -5.838 4.936 1.00 86.94 101 PHE A C 1
ATOM 786 O O . PHE A 1 101 ? 11.015 -5.123 5.617 1.00 86.94 101 PHE A O 1
ATOM 793 N N . ASP A 1 102 ? 13.068 -5.764 4.978 1.00 83.00 102 ASP A N 1
ATOM 794 C CA . ASP A 1 102 ? 13.820 -4.817 5.801 1.00 83.00 102 ASP A CA 1
ATOM 795 C C . ASP A 1 102 ? 14.895 -4.134 4.936 1.00 83.00 102 ASP A C 1
ATOM 797 O O . ASP A 1 102 ? 15.019 -4.383 3.731 1.00 83.00 102 ASP A O 1
ATOM 801 N N . LYS A 1 103 ? 15.713 -3.286 5.557 1.00 80.31 103 LYS A N 1
ATOM 802 C CA . LYS A 1 103 ? 16.847 -2.560 4.984 1.00 80.31 103 LYS A CA 1
ATOM 803 C C . LYS A 1 103 ? 18.008 -3.512 4.688 1.00 80.31 103 LYS A C 1
ATOM 805 O O . LYS A 1 103 ? 19.116 -3.336 5.191 1.00 80.31 103 LYS A O 1
ATOM 810 N N . TYR A 1 104 ? 17.773 -4.504 3.832 1.00 82.12 104 TYR A N 1
ATOM 811 C CA . TYR A 1 104 ? 18.771 -5.444 3.321 1.00 82.12 104 TYR A CA 1
ATOM 812 C C . TYR A 1 104 ? 19.693 -4.759 2.301 1.00 82.12 104 TYR A C 1
ATOM 814 O O . TYR A 1 104 ? 19.780 -5.131 1.135 1.00 82.12 104 TYR A O 1
ATOM 822 N N . THR A 1 105 ? 20.368 -3.703 2.746 1.00 80.62 105 THR A N 1
ATOM 823 C CA . THR A 1 105 ? 21.292 -2.886 1.967 1.00 80.62 105 THR A CA 1
ATOM 824 C C . THR A 1 105 ? 22.592 -2.709 2.739 1.00 80.62 105 THR A C 1
ATOM 826 O O . THR A 1 105 ? 22.607 -2.646 3.967 1.00 80.62 105 THR A O 1
ATOM 829 N N . LYS A 1 106 ? 23.701 -2.577 2.005 1.00 84.44 106 LYS A N 1
ATOM 830 C CA . LYS A 1 106 ? 25.016 -2.279 2.589 1.00 84.44 106 LYS A CA 1
ATOM 831 C C . LYS A 1 106 ? 25.046 -0.921 3.298 1.00 84.44 106 LYS A C 1
ATOM 833 O O . LYS A 1 106 ? 25.868 -0.723 4.184 1.00 84.44 106 LYS A O 1
ATOM 838 N N . ASN A 1 107 ? 24.165 0.005 2.915 1.00 85.69 107 ASN A N 1
ATOM 839 C CA . ASN A 1 107 ? 24.017 1.301 3.569 1.00 85.69 107 ASN A CA 1
ATOM 840 C C . ASN A 1 107 ? 22.532 1.581 3.871 1.00 85.69 107 ASN A C 1
ATOM 842 O O . ASN A 1 107 ? 21.812 2.064 2.993 1.00 85.69 107 ASN A O 1
ATOM 846 N N . PRO A 1 108 ? 22.071 1.308 5.107 1.00 77.44 108 PRO A N 1
ATOM 847 C CA . PRO A 1 108 ? 20.683 1.522 5.519 1.00 77.44 108 PRO A CA 1
ATOM 848 C C . PRO A 1 108 ? 20.193 2.968 5.413 1.00 77.44 108 PRO A C 1
ATOM 850 O O . PRO A 1 108 ? 18.991 3.176 5.263 1.00 77.44 108 PRO A O 1
ATOM 853 N N . LYS A 1 109 ? 21.091 3.966 5.461 1.00 76.56 109 LYS A N 1
ATOM 854 C CA . LYS A 1 109 ? 20.705 5.383 5.329 1.00 76.56 109 LYS A CA 1
ATOM 855 C C . LYS A 1 109 ? 20.102 5.674 3.955 1.00 76.56 109 LYS A C 1
ATOM 857 O O . LYS A 1 109 ? 19.084 6.347 3.872 1.00 76.56 109 LYS A O 1
ATOM 862 N N . LEU A 1 110 ? 20.631 5.023 2.916 1.00 79.62 110 LEU A N 1
ATOM 863 C CA . LEU A 1 110 ? 20.146 5.173 1.545 1.00 79.62 110 LEU A CA 1
ATOM 864 C C . LEU A 1 110 ? 18.728 4.639 1.336 1.00 79.62 110 LEU A C 1
ATOM 866 O O . LEU A 1 110 ? 18.181 4.835 0.262 1.00 79.62 110 LEU A O 1
ATOM 870 N N . TYR A 1 111 ? 18.144 3.890 2.277 1.00 78.12 111 TYR A N 1
ATOM 871 C CA . TYR A 1 111 ? 16.778 3.394 2.101 1.00 78.12 111 TYR A CA 1
ATOM 872 C C . TYR A 1 111 ? 15.764 4.539 2.029 1.00 78.12 111 TYR A C 1
ATOM 874 O O . TYR A 1 111 ? 14.939 4.556 1.122 1.00 78.12 111 TYR A O 1
ATOM 882 N N . TYR A 1 112 ? 15.859 5.508 2.942 1.00 75.94 112 TYR A N 1
ATOM 883 C CA . TYR A 1 112 ? 14.926 6.634 2.974 1.00 75.94 112 TYR A CA 1
ATOM 884 C C . TYR A 1 112 ? 15.257 7.692 1.923 1.00 75.94 112 TYR A C 1
ATOM 886 O O . TYR A 1 112 ? 14.340 8.258 1.343 1.00 75.94 112 TYR A O 1
ATOM 894 N N . ASP A 1 113 ? 16.540 7.898 1.620 1.00 81.06 113 ASP A N 1
ATOM 895 C CA . ASP A 1 113 ? 16.989 8.918 0.661 1.00 81.06 113 ASP A CA 1
ATOM 896 C C . ASP A 1 113 ? 16.509 8.656 -0.780 1.00 81.06 113 ASP A C 1
ATOM 898 O O . ASP A 1 113 ? 16.542 9.552 -1.620 1.00 81.06 113 ASP A O 1
ATOM 902 N N . ARG A 1 114 ? 16.072 7.428 -1.089 1.00 79.38 114 ARG A N 1
ATOM 903 C CA . ARG A 1 114 ? 15.516 7.070 -2.405 1.00 79.38 114 ARG A CA 1
ATOM 904 C C . ARG A 1 114 ? 14.038 7.426 -2.558 1.00 79.38 114 ARG A C 1
ATOM 906 O O . ARG A 1 114 ? 13.544 7.476 -3.680 1.00 79.38 114 ARG A O 1
ATOM 913 N N . MET A 1 115 ? 13.330 7.679 -1.457 1.00 81.88 115 MET A N 1
ATOM 914 C CA . MET A 1 115 ? 11.925 8.081 -1.488 1.00 81.88 115 MET A CA 1
ATOM 915 C C . MET A 1 115 ? 11.838 9.601 -1.605 1.00 81.88 115 MET A C 1
ATOM 917 O O . MET A 1 115 ? 12.401 10.320 -0.780 1.00 81.88 115 MET A O 1
ATOM 921 N N . LYS A 1 116 ? 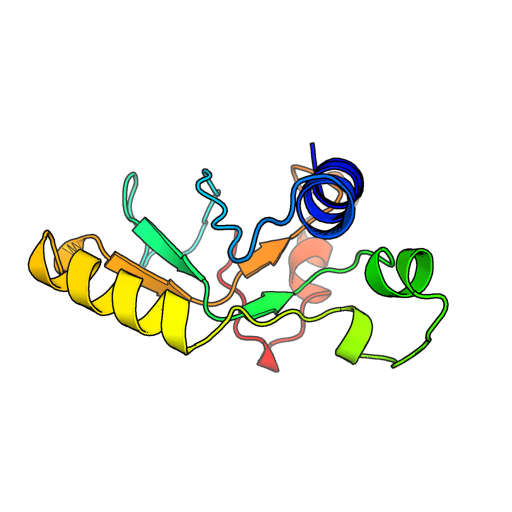11.115 10.110 -2.607 1.00 82.12 116 LYS A N 1
ATOM 922 C CA . LYS A 1 116 ? 10.956 11.562 -2.761 1.00 82.12 116 LYS A CA 1
ATOM 923 C C . LYS A 1 116 ? 10.098 12.141 -1.634 1.00 82.12 116 LYS A C 1
ATOM 925 O O . LYS A 1 116 ? 9.048 11.589 -1.301 1.00 82.12 116 LYS A O 1
ATOM 930 N N . GLU A 1 117 ? 10.508 13.291 -1.103 1.00 83.94 117 GLU A N 1
ATOM 931 C CA . GLU A 1 117 ? 9.809 13.970 -0.002 1.00 83.94 117 GLU A CA 1
ATOM 932 C C . GLU A 1 117 ? 8.371 14.381 -0.364 1.00 83.94 117 GLU A C 1
ATOM 934 O O . GLU A 1 117 ? 7.486 14.356 0.492 1.00 83.94 117 GLU A O 1
ATOM 939 N N . GLU A 1 118 ? 8.113 14.699 -1.636 1.00 85.44 118 GLU A N 1
ATOM 940 C CA . GLU A 1 118 ? 6.799 15.119 -2.148 1.00 85.44 118 GLU A CA 1
ATOM 941 C C . GLU A 1 118 ? 5.681 14.093 -1.905 1.00 85.44 118 GLU A C 1
ATOM 943 O O . GLU A 1 118 ? 4.530 14.479 -1.692 1.00 85.44 118 GLU A O 1
ATOM 948 N N . TRP A 1 119 ? 6.020 12.800 -1.850 1.00 82.94 119 TRP A N 1
ATOM 949 C CA . TRP A 1 119 ? 5.063 11.720 -1.605 1.00 82.94 119 TRP A CA 1
ATOM 950 C C . TRP A 1 119 ? 4.649 11.600 -0.138 1.00 82.94 119 TRP A C 1
ATOM 952 O O . TRP A 1 119 ? 3.683 10.897 0.159 1.00 82.94 119 TRP A O 1
ATOM 962 N N . LYS A 1 120 ? 5.345 12.281 0.786 1.00 88.00 120 LYS A N 1
ATOM 963 C CA . LYS A 1 120 ? 5.046 12.289 2.231 1.00 88.00 120 LYS A CA 1
ATOM 964 C C . LYS A 1 120 ? 4.867 10.880 2.810 1.00 88.00 120 LYS A C 1
ATOM 966 O O . LYS A 1 120 ? 3.947 10.625 3.586 1.00 88.00 120 LYS A O 1
ATOM 9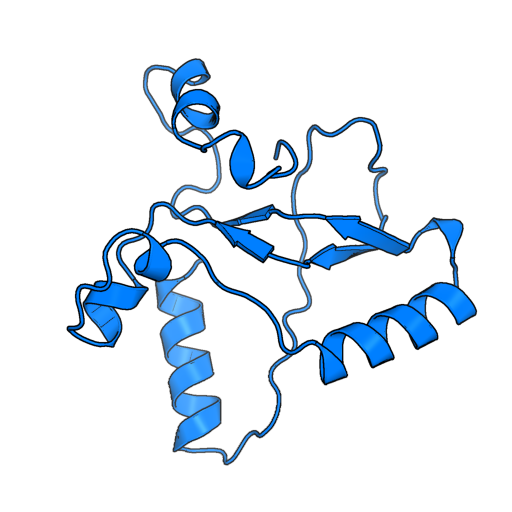71 N N . ILE A 1 121 ? 5.730 9.956 2.392 1.00 89.75 121 ILE A N 1
ATOM 972 C CA . ILE A 1 121 ? 5.691 8.564 2.838 1.00 89.75 121 ILE A CA 1
ATOM 973 C C . ILE A 1 121 ? 6.009 8.496 4.333 1.00 89.75 121 ILE A C 1
ATOM 975 O O . ILE A 1 121 ? 7.052 8.983 4.775 1.00 89.75 121 ILE A O 1
ATOM 979 N N . LEU A 1 122 ? 5.121 7.864 5.104 1.00 89.44 122 LEU A N 1
ATOM 980 C CA . LEU A 1 122 ? 5.361 7.554 6.507 1.00 89.44 122 LEU A CA 1
ATOM 981 C C . LEU A 1 122 ? 6.607 6.683 6.618 1.00 89.44 122 LEU A C 1
ATOM 983 O O . LEU A 1 122 ? 6.767 5.691 5.899 1.00 89.44 122 LEU A O 1
ATOM 987 N N . ARG A 1 123 ? 7.506 7.055 7.529 1.00 81.56 123 ARG A N 1
ATOM 988 C CA . ARG A 1 123 ? 8.751 6.315 7.715 1.00 81.56 123 ARG A CA 1
ATOM 989 C C . ARG A 1 123 ? 8.427 4.955 8.310 1.00 81.56 123 ARG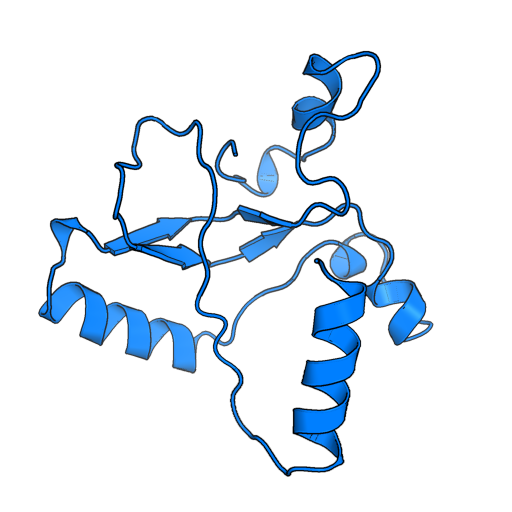 A C 1
ATOM 991 O O . ARG A 1 123 ? 8.073 4.867 9.479 1.00 81.56 123 ARG A O 1
ATOM 998 N N . MET A 1 124 ? 8.561 3.913 7.496 1.00 69.06 124 MET A N 1
ATOM 999 C CA . MET A 1 124 ? 8.461 2.515 7.926 1.00 69.06 124 MET A CA 1
ATOM 1000 C C . MET A 1 124 ? 9.718 2.037 8.631 1.00 69.06 124 MET A C 1
ATOM 1002 O O . MET A 1 124 ? 10.813 2.599 8.368 1.00 69.06 124 MET A O 1
#

Sequence (124 aa):
MGIPSMGIYSYELYTEYDVDIIIRIGSMGSNDESLRLRDILLVDTVYTESRFALNLTGEDKGEENFVAYPSKSVTGEILQQGLAMNEKKFKMGNIATSECFDKYTKNPKLYYDRMKEEWKILRM

pLDDT: mean 91.82, std 5.81, range [69.06, 98.5]

Secondary structure (DSSP, 8-state):
--HHHHHHHHHHHHHTS---------------TT--TT-EEEEEEEEE---HHHHHH----GGGGGEE---HHHHHHHHHHHHHHHTTTEEEEEEEE-SSSS--SS-TTHHHHTS-GGG-B---